Protein AF-A0A928GWK6-F1 (afdb_monomer)

Structure (mmCIF, N/CA/C/O backbone):
data_AF-A0A928GWK6-F1
#
_entry.id   AF-A0A928GWK6-F1
#
loop_
_atom_site.group_PDB
_atom_site.id
_atom_site.type_symbol
_atom_site.label_atom_id
_atom_site.label_alt_id
_atom_site.label_comp_id
_atom_site.label_asym_id
_atom_site.label_entity_id
_atom_site.label_seq_id
_atom_site.pdbx_PDB_ins_code
_atom_site.Cartn_x
_atom_site.Cartn_y
_atom_site.Cartn_z
_atom_site.occupancy
_atom_site.B_iso_or_equiv
_atom_site.auth_seq_id
_atom_site.auth_comp_id
_atom_site.auth_asym_id
_atom_site.auth_atom_id
_atom_site.pdbx_PDB_model_num
ATOM 1 N N . MET A 1 1 ? 60.677 9.413 -22.839 1.00 41.19 1 MET A N 1
ATOM 2 C CA . MET A 1 1 ? 59.315 9.730 -22.364 1.00 41.19 1 MET A CA 1
ATOM 3 C C . MET A 1 1 ? 58.429 8.589 -22.831 1.00 41.19 1 MET A C 1
ATOM 5 O O . MET A 1 1 ? 58.266 8.444 -24.032 1.00 41.19 1 MET A O 1
ATOM 9 N N . ALA A 1 2 ? 58.015 7.698 -21.929 1.00 44.25 2 ALA A N 1
ATOM 10 C CA . ALA A 1 2 ? 57.152 6.568 -22.269 1.00 44.25 2 ALA A CA 1
ATOM 11 C C . ALA A 1 2 ? 55.707 6.969 -21.963 1.00 44.25 2 ALA A C 1
ATOM 13 O O . ALA A 1 2 ? 55.375 7.261 -20.815 1.00 44.25 2 ALA A O 1
ATOM 14 N N . GLU A 1 3 ? 54.877 7.041 -22.999 1.00 46.12 3 GLU A N 1
ATOM 15 C CA . GLU A 1 3 ? 53.439 7.235 -22.863 1.00 46.12 3 GLU A CA 1
ATOM 16 C C . GLU A 1 3 ? 52.842 5.985 -22.210 1.00 46.12 3 GLU A C 1
ATOM 18 O O . GLU A 1 3 ? 52.799 4.906 -22.803 1.00 46.12 3 GLU A O 1
ATOM 23 N N . ASN A 1 4 ? 52.397 6.130 -20.961 1.00 46.53 4 ASN A N 1
ATOM 24 C CA . ASN A 1 4 ? 51.590 5.134 -20.270 1.00 46.53 4 ASN A CA 1
ATOM 25 C C . ASN A 1 4 ? 50.227 5.048 -20.962 1.00 46.53 4 ASN A C 1
ATOM 27 O O . ASN A 1 4 ? 49.260 5.699 -20.569 1.00 46.53 4 ASN A O 1
ATOM 31 N N . ASN A 1 5 ? 50.159 4.235 -22.012 1.00 54.00 5 ASN A N 1
ATOM 32 C CA . ASN A 1 5 ? 48.918 3.842 -22.654 1.00 54.00 5 ASN A CA 1
ATOM 33 C C . ASN A 1 5 ? 48.211 2.839 -21.730 1.00 54.00 5 ASN A C 1
ATOM 35 O O . ASN A 1 5 ? 48.319 1.621 -21.897 1.00 54.00 5 ASN A O 1
ATOM 39 N N . VAL A 1 6 ? 47.542 3.364 -20.699 1.00 54.72 6 VAL A N 1
ATOM 40 C CA . VAL A 1 6 ? 46.614 2.610 -19.852 1.00 54.72 6 VAL A CA 1
ATOM 41 C C . VAL A 1 6 ? 45.428 2.233 -20.736 1.00 54.72 6 VAL A C 1
ATOM 43 O O . VAL A 1 6 ? 44.405 2.914 -20.779 1.00 54.72 6 VAL A O 1
ATOM 46 N N . LYS A 1 7 ? 45.579 1.153 -21.505 1.00 59.38 7 LYS A N 1
ATOM 47 C CA . LYS A 1 7 ? 44.447 0.493 -22.145 1.00 59.38 7 LYS A CA 1
ATOM 48 C C . LYS A 1 7 ? 43.590 -0.061 -21.015 1.00 59.38 7 LYS A C 1
ATOM 50 O O . LYS A 1 7 ? 43.926 -1.097 -20.444 1.00 59.38 7 LYS A O 1
ATOM 55 N N . ASN A 1 8 ? 42.520 0.656 -20.670 1.00 59.38 8 ASN A N 1
ATOM 56 C CA . ASN A 1 8 ? 41.477 0.118 -19.807 1.00 59.38 8 ASN A CA 1
ATOM 57 C C . ASN A 1 8 ? 41.103 -1.275 -20.338 1.00 59.38 8 ASN A C 1
ATOM 59 O O . ASN A 1 8 ? 40.882 -1.411 -21.549 1.00 59.38 8 ASN A O 1
ATOM 63 N N . PRO A 1 9 ? 41.092 -2.313 -19.485 1.00 61.44 9 PRO A N 1
ATOM 64 C CA . PRO A 1 9 ? 40.769 -3.655 -19.935 1.00 61.44 9 PRO A CA 1
ATOM 65 C C . PRO A 1 9 ? 39.382 -3.644 -20.596 1.00 61.44 9 PRO A C 1
ATOM 67 O O . PRO A 1 9 ? 38.493 -2.923 -20.131 1.00 61.44 9 PRO A O 1
ATOM 70 N N . PRO A 1 10 ? 39.182 -4.397 -21.692 1.00 74.06 10 PRO A N 1
ATOM 71 C CA . PRO A 1 10 ? 37.894 -4.446 -22.363 1.00 74.06 10 PRO A CA 1
ATOM 72 C C . PRO A 1 10 ? 36.831 -4.903 -21.363 1.00 74.06 10 PRO A C 1
ATOM 74 O O . PRO A 1 10 ? 36.958 -5.966 -20.752 1.00 74.06 10 PRO A O 1
ATOM 77 N N . VAL A 1 11 ? 35.806 -4.067 -21.179 1.00 80.19 11 VAL A N 1
ATOM 78 C CA . VAL A 1 11 ? 34.676 -4.337 -20.285 1.00 80.19 11 VAL A CA 1
ATOM 79 C C . VAL A 1 11 ? 34.114 -5.715 -20.624 1.00 80.19 11 VAL A C 1
ATOM 81 O O . VAL A 1 11 ? 33.780 -5.996 -21.777 1.00 80.19 11 VAL A O 1
ATOM 84 N N . SER A 1 12 ? 34.034 -6.596 -19.627 1.00 91.00 12 SER A N 1
ATOM 85 C CA . SER A 1 12 ? 33.563 -7.960 -19.862 1.00 91.00 12 SER A CA 1
ATOM 86 C C . SER A 1 12 ? 32.097 -7.960 -20.313 1.00 91.00 12 SER A C 1
ATOM 88 O O . SER A 1 12 ? 31.299 -7.130 -19.872 1.00 91.00 12 SER A O 1
ATOM 90 N N . LYS A 1 13 ? 31.696 -8.945 -21.132 1.00 92.94 13 LYS A N 1
ATOM 91 C CA . LYS A 1 13 ? 30.282 -9.154 -21.508 1.00 92.94 13 LYS A CA 1
ATOM 92 C C . LYS A 1 13 ? 29.358 -9.174 -20.279 1.00 92.94 13 LYS A C 1
ATOM 94 O O . LYS A 1 13 ? 28.269 -8.620 -20.326 1.00 92.94 13 LYS A O 1
ATOM 99 N N . SER A 1 14 ? 29.808 -9.782 -19.179 1.00 93.00 14 SER A N 1
ATOM 100 C CA . SER A 1 14 ? 29.067 -9.846 -17.910 1.00 93.00 14 SER A CA 1
ATOM 101 C C . SER A 1 14 ? 28.814 -8.459 -17.314 1.00 93.00 14 SER A C 1
ATOM 103 O O . SER A 1 14 ? 27.709 -8.158 -16.869 1.00 93.00 14 SER A O 1
ATOM 105 N N . GLU A 1 15 ? 29.812 -7.582 -17.348 1.00 94.62 15 GLU A N 1
ATOM 106 C CA . GLU A 1 15 ? 29.676 -6.222 -16.836 1.00 94.62 15 GLU A CA 1
ATOM 107 C C . GLU A 1 15 ? 28.770 -5.357 -17.724 1.00 94.62 15 GLU A C 1
ATOM 109 O O . GLU A 1 15 ? 27.959 -4.593 -17.201 1.00 94.62 15 GLU A O 1
ATOM 114 N N . LEU A 1 16 ? 28.838 -5.521 -19.051 1.00 94.06 16 LEU A N 1
ATOM 115 C CA . LEU A 1 16 ? 27.904 -4.863 -19.974 1.00 94.06 16 LEU A CA 1
ATOM 116 C C . LEU A 1 16 ? 26.456 -5.297 -19.724 1.00 94.06 16 LEU A C 1
ATOM 118 O O . LEU A 1 16 ? 25.570 -4.448 -19.684 1.00 94.06 16 LEU A O 1
ATOM 122 N N . LEU A 1 17 ? 26.218 -6.592 -19.498 1.00 94.88 17 LEU A N 1
ATOM 123 C CA . LEU A 1 17 ? 24.882 -7.102 -19.177 1.00 94.88 17 LEU A CA 1
ATOM 124 C C . LEU A 1 17 ? 24.349 -6.520 -17.864 1.00 94.88 17 LEU A C 1
ATOM 126 O O . LEU A 1 17 ? 23.201 -6.098 -17.818 1.00 94.88 17 LEU A O 1
ATOM 130 N N . LYS A 1 18 ? 25.186 -6.412 -16.825 1.00 95.19 18 LYS A N 1
ATOM 131 C CA . LYS A 1 18 ? 24.786 -5.761 -15.565 1.00 95.19 18 LYS A CA 1
ATOM 132 C C . LYS A 1 18 ? 24.394 -4.297 -15.771 1.00 95.19 18 LYS A C 1
ATOM 134 O O . LYS A 1 18 ? 23.383 -3.864 -15.227 1.00 95.19 18 LYS A O 1
ATOM 139 N N . LYS A 1 19 ? 25.172 -3.547 -16.562 1.00 95.69 19 LYS A N 1
ATOM 140 C CA . LYS A 1 19 ? 24.869 -2.140 -16.885 1.00 95.69 19 LYS A CA 1
ATOM 141 C C . LYS A 1 19 ? 23.560 -2.012 -17.664 1.00 95.69 19 LYS A C 1
ATOM 143 O O . LYS A 1 19 ? 22.766 -1.134 -17.352 1.00 95.69 19 LYS A O 1
ATOM 148 N N . LEU A 1 20 ? 23.317 -2.908 -18.621 1.00 92.94 20 LEU A N 1
ATOM 149 C CA . LEU A 1 20 ? 22.063 -2.946 -19.371 1.00 92.94 20 LEU A CA 1
ATOM 150 C C . LEU A 1 20 ? 20.865 -3.216 -18.449 1.00 92.94 20 LEU A C 1
ATOM 152 O O . LEU A 1 20 ? 19.908 -2.453 -18.476 1.00 92.94 20 LEU A O 1
ATOM 156 N N . THR A 1 21 ? 20.939 -4.229 -17.580 1.00 92.31 21 THR A N 1
ATOM 157 C CA . THR A 1 21 ? 19.857 -4.530 -16.626 1.00 92.31 21 THR A CA 1
ATOM 158 C C . THR A 1 21 ? 19.589 -3.367 -15.669 1.00 92.31 21 THR A C 1
ATOM 160 O O . THR A 1 21 ? 18.434 -3.073 -15.369 1.00 92.31 21 THR A O 1
ATOM 163 N N . GLN A 1 22 ? 20.636 -2.681 -15.204 1.00 92.75 22 GLN A N 1
ATOM 164 C CA . GLN A 1 22 ? 20.481 -1.497 -14.359 1.00 92.75 22 GLN A CA 1
ATOM 165 C C . GLN A 1 22 ? 19.740 -0.373 -15.097 1.00 92.75 22 GLN A C 1
ATOM 167 O O . GLN A 1 22 ? 18.774 0.169 -14.565 1.00 92.75 22 GLN A O 1
ATOM 172 N N . LEU A 1 23 ? 20.144 -0.076 -16.335 1.00 92.88 23 LEU A N 1
ATOM 173 C CA . LEU A 1 23 ? 19.496 0.947 -17.156 1.00 92.88 23 LEU A CA 1
ATOM 174 C C . LEU A 1 23 ? 18.027 0.603 -17.434 1.00 92.88 23 LEU A C 1
ATOM 176 O O . LEU A 1 23 ? 17.162 1.470 -17.353 1.00 92.88 23 LEU A O 1
ATOM 180 N N . GLU A 1 24 ? 17.723 -0.665 -17.717 1.00 90.75 24 GLU A N 1
ATOM 181 C CA . GLU A 1 24 ? 16.339 -1.114 -17.882 1.00 90.75 24 GLU A CA 1
ATOM 182 C C . GLU A 1 24 ? 15.500 -0.859 -16.623 1.00 90.75 24 GLU A C 1
ATOM 184 O O . GLU A 1 24 ? 14.358 -0.421 -16.732 1.00 90.75 24 GLU A O 1
ATOM 189 N N . ASN A 1 25 ? 16.048 -1.111 -15.431 1.00 88.75 25 ASN A N 1
ATOM 190 C CA . ASN A 1 25 ? 15.338 -0.862 -14.175 1.00 88.75 25 ASN A CA 1
ATOM 191 C C . ASN A 1 25 ? 15.083 0.636 -13.950 1.00 88.75 25 ASN A C 1
ATOM 193 O O . ASN A 1 25 ? 13.997 1.008 -13.509 1.00 88.75 25 ASN A O 1
ATOM 197 N N . GLU A 1 26 ? 16.050 1.493 -14.279 1.00 90.81 26 GLU A N 1
ATOM 198 C CA . GLU A 1 26 ? 15.907 2.953 -14.192 1.00 90.81 26 GLU A CA 1
ATOM 199 C C . GLU A 1 26 ? 14.844 3.476 -15.166 1.00 90.81 26 GLU A C 1
ATOM 201 O O . GLU A 1 26 ? 13.972 4.251 -14.774 1.00 90.81 26 GLU A O 1
ATOM 206 N N . ILE A 1 27 ? 14.837 2.983 -16.408 1.00 91.75 27 ILE A N 1
ATOM 207 C CA . ILE A 1 27 ? 13.792 3.307 -17.390 1.00 91.75 27 ILE A CA 1
ATOM 208 C C . ILE A 1 27 ? 12.409 2.906 -16.858 1.00 91.75 27 ILE A C 1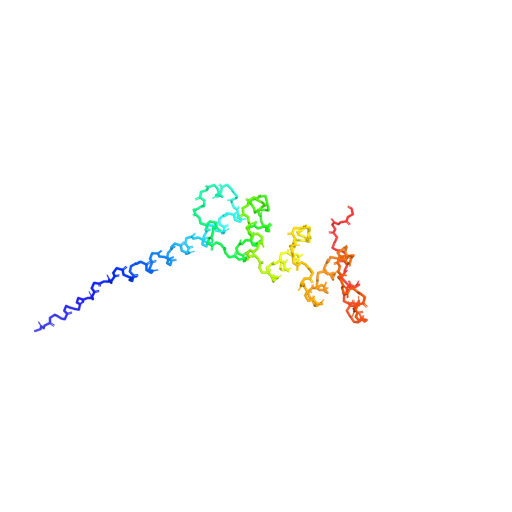
ATOM 210 O O . ILE A 1 27 ? 11.447 3.661 -16.996 1.00 91.75 27 ILE A O 1
ATOM 214 N N . CYS A 1 28 ? 12.294 1.758 -16.189 1.00 92.06 28 CYS A N 1
ATOM 215 C CA . CYS A 1 28 ? 11.029 1.323 -15.597 1.00 92.06 28 CYS A CA 1
ATOM 216 C C . CYS A 1 28 ? 10.556 2.203 -14.435 1.00 92.06 28 CYS A C 1
ATOM 218 O O . CYS A 1 28 ? 9.353 2.385 -14.262 1.00 92.06 28 CYS A O 1
ATOM 220 N N . GLN A 1 29 ? 11.466 2.814 -13.675 1.00 89.75 29 GLN A N 1
ATOM 221 C CA . GLN A 1 29 ? 11.088 3.806 -12.661 1.00 89.75 29 GLN A CA 1
ATOM 222 C C . GLN A 1 29 ? 10.506 5.083 -13.271 1.00 89.75 29 GLN A C 1
ATOM 224 O O . GLN A 1 29 ? 9.609 5.697 -12.689 1.00 89.75 29 GLN A O 1
ATOM 229 N N . ILE A 1 30 ? 10.977 5.470 -14.455 1.00 94.19 30 ILE A N 1
ATOM 230 C CA . ILE A 1 30 ? 10.410 6.600 -15.196 1.00 94.19 30 ILE A CA 1
ATOM 231 C C . ILE A 1 30 ? 9.010 6.238 -15.698 1.00 94.19 30 ILE A C 1
ATOM 233 O O . ILE A 1 30 ? 8.084 7.032 -15.541 1.00 94.19 30 ILE A O 1
ATOM 237 N N . TRP A 1 31 ? 8.823 5.025 -16.227 1.00 96.69 31 TRP A N 1
ATOM 238 C CA . TRP A 1 31 ? 7.510 4.564 -16.684 1.00 96.69 31 TRP A CA 1
ATOM 239 C C . TRP A 1 31 ? 6.449 4.568 -15.586 1.00 96.69 31 TRP A C 1
ATOM 241 O O . TRP A 1 31 ? 5.332 5.004 -15.853 1.00 96.69 31 TRP A O 1
ATOM 251 N N . SER A 1 32 ? 6.769 4.143 -14.358 1.00 94.81 32 SER A N 1
ATOM 252 C CA . SER A 1 32 ? 5.779 4.179 -13.272 1.00 94.81 32 SER A CA 1
ATOM 253 C C . SER A 1 32 ? 5.312 5.603 -12.964 1.00 94.81 32 SER A C 1
ATOM 255 O O . SER A 1 32 ? 4.119 5.825 -12.782 1.00 94.81 32 SER A O 1
ATOM 257 N N . HIS A 1 33 ? 6.229 6.578 -12.969 1.00 94.50 33 HIS A N 1
ATOM 258 C CA . HIS A 1 33 ? 5.881 7.990 -12.793 1.00 94.50 33 HIS A CA 1
ATOM 259 C C . HIS A 1 33 ? 5.075 8.534 -13.974 1.00 94.50 33 HIS A C 1
ATOM 261 O O . HIS A 1 33 ? 4.064 9.196 -13.759 1.00 94.50 33 HIS A O 1
ATOM 267 N N . LEU A 1 34 ? 5.489 8.244 -15.213 1.00 96.56 34 LEU A N 1
ATOM 268 C CA . LEU A 1 34 ? 4.745 8.661 -16.402 1.00 96.56 34 LEU A CA 1
ATOM 269 C C . LEU A 1 34 ? 3.313 8.139 -16.348 1.00 96.56 34 LEU A C 1
ATOM 271 O O . LEU A 1 34 ? 2.388 8.922 -16.483 1.00 96.56 34 LEU A O 1
ATOM 275 N N . ILE A 1 35 ? 3.118 6.856 -16.050 1.00 96.56 35 ILE A N 1
ATOM 276 C CA . ILE A 1 35 ? 1.785 6.258 -15.930 1.00 96.56 35 ILE A CA 1
ATOM 277 C C . ILE A 1 35 ? 0.985 6.878 -14.782 1.00 96.56 35 ILE A C 1
ATOM 279 O O . ILE A 1 35 ? -0.224 7.041 -14.913 1.00 96.56 35 ILE A O 1
ATOM 283 N N . ALA A 1 36 ? 1.621 7.223 -13.660 1.00 94.88 36 ALA A N 1
ATOM 284 C CA . ALA A 1 36 ? 0.941 7.856 -12.534 1.00 94.88 36 ALA A CA 1
ATOM 285 C C . ALA A 1 36 ? 0.431 9.272 -12.858 1.00 94.88 36 ALA A C 1
ATOM 287 O O . ALA A 1 36 ? -0.525 9.704 -12.234 1.00 94.88 36 ALA A O 1
ATOM 288 N N . PHE A 1 37 ? 0.984 9.983 -13.844 1.00 93.94 37 PHE A N 1
ATOM 289 C CA . PHE A 1 37 ? 0.536 11.347 -14.181 1.00 93.94 37 PHE A CA 1
ATOM 290 C C . PHE A 1 37 ? -0.041 11.502 -15.598 1.00 93.94 37 PHE A C 1
ATOM 292 O O . PHE A 1 37 ? -0.734 12.479 -15.864 1.00 93.94 37 PHE A O 1
ATOM 299 N N . TYR A 1 38 ? 0.198 10.528 -16.476 1.00 95.56 38 TYR A N 1
ATOM 300 C CA . TYR A 1 38 ? -0.184 10.498 -17.890 1.00 95.56 38 TYR A CA 1
ATOM 301 C C . TYR A 1 38 ? -0.674 9.079 -18.247 1.00 95.56 38 TYR A C 1
ATOM 303 O O . TYR A 1 38 ? 0.096 8.269 -18.782 1.00 95.56 38 TYR A O 1
ATOM 311 N N . PRO A 1 39 ? -1.926 8.717 -17.904 1.00 93.75 39 PRO A N 1
ATOM 312 C CA . PRO A 1 39 ? -2.447 7.353 -18.043 1.00 93.75 39 PRO A CA 1
ATOM 313 C C . PRO A 1 39 ? -2.420 6.815 -19.482 1.00 93.75 39 PRO A C 1
ATOM 315 O O . PRO A 1 39 ? -2.327 5.604 -19.677 1.00 93.75 39 PRO A O 1
ATOM 318 N N . GLU A 1 40 ? -2.435 7.682 -20.493 1.00 95.31 40 GLU A N 1
ATOM 319 C CA . GLU A 1 40 ? -2.265 7.327 -21.905 1.00 95.31 40 GLU A CA 1
ATOM 320 C C . GLU A 1 40 ? -0.927 6.629 -22.192 1.00 95.31 40 GLU A C 1
ATOM 322 O O . GLU A 1 40 ? -0.851 5.792 -23.085 1.00 95.31 40 GLU A O 1
ATOM 327 N N . SER A 1 41 ? 0.101 6.886 -21.377 1.00 94.81 41 SER A N 1
ATOM 328 C CA . SER A 1 41 ? 1.418 6.247 -21.496 1.00 94.81 41 SER A CA 1
ATOM 329 C C . SER A 1 41 ? 1.396 4.767 -21.079 1.00 94.81 41 SER A C 1
ATOM 331 O O . SER A 1 41 ? 2.357 4.031 -21.305 1.00 94.81 41 SER A O 1
ATOM 333 N N . ALA A 1 42 ? 0.309 4.290 -20.462 1.00 94.88 42 ALA A N 1
ATOM 334 C CA . ALA A 1 42 ? 0.185 2.911 -19.998 1.00 94.88 42 ALA A CA 1
ATOM 335 C C . ALA A 1 42 ? 0.234 1.877 -21.137 1.00 94.88 42 ALA A C 1
ATOM 337 O O . ALA A 1 42 ? 0.712 0.761 -20.915 1.00 94.88 42 ALA A O 1
ATOM 338 N N . SER A 1 43 ? -0.234 2.217 -22.345 1.00 94.19 43 SER A N 1
ATOM 339 C CA . SER A 1 43 ? -0.178 1.302 -23.498 1.00 94.19 43 SER A CA 1
ATOM 340 C C . SER A 1 43 ? 1.247 0.984 -23.937 1.00 94.19 43 SER A C 1
ATOM 342 O O . SER A 1 43 ? 1.487 -0.094 -24.479 1.00 94.19 43 SER A O 1
ATOM 344 N N . ASP A 1 44 ? 2.177 1.896 -23.664 1.00 95.12 44 ASP A N 1
ATOM 345 C CA . ASP A 1 44 ? 3.532 1.866 -24.210 1.00 95.12 44 ASP A CA 1
ATOM 346 C C . ASP A 1 44 ? 4.552 1.311 -23.206 1.00 95.12 44 ASP A C 1
ATOM 348 O O . ASP A 1 44 ? 5.703 1.050 -23.556 1.00 95.12 44 ASP A O 1
ATOM 352 N N . CYS A 1 45 ? 4.134 1.100 -21.954 1.00 94.50 45 CYS A N 1
ATOM 353 C CA . CYS A 1 45 ? 5.006 0.626 -20.889 1.00 94.50 45 CYS A CA 1
ATOM 354 C C . CYS A 1 45 ? 5.440 -0.836 -21.118 1.00 94.50 45 CYS A C 1
ATOM 356 O O . CYS A 1 45 ? 4.598 -1.743 -21.100 1.00 94.50 45 CYS A O 1
ATOM 358 N N . PRO A 1 46 ? 6.755 -1.106 -21.245 1.00 92.44 46 PRO A N 1
ATOM 359 C CA . PRO A 1 46 ? 7.257 -2.445 -21.533 1.00 92.44 46 PRO A CA 1
ATOM 360 C C . PRO A 1 46 ? 7.519 -3.294 -20.279 1.00 92.44 46 PRO A C 1
ATOM 362 O O . PRO A 1 46 ? 7.976 -4.425 -20.418 1.00 92.44 46 PRO A O 1
ATOM 365 N N . CYS A 1 47 ? 7.315 -2.767 -19.064 1.00 92.81 47 CYS A N 1
ATOM 366 C CA . CYS A 1 47 ? 7.869 -3.385 -17.851 1.00 92.81 47 CYS A CA 1
ATOM 367 C C . CYS A 1 47 ? 7.007 -3.290 -16.585 1.00 92.81 47 CYS A C 1
ATOM 369 O O . CYS A 1 47 ? 7.507 -3.079 -15.477 1.00 92.81 47 CYS A O 1
ATOM 371 N N . TRP A 1 48 ? 5.703 -3.513 -16.732 1.00 94.06 48 TRP A N 1
ATOM 372 C CA . TRP A 1 48 ? 4.752 -3.653 -15.621 1.00 94.06 48 TRP A CA 1
ATOM 373 C C . TRP A 1 48 ? 5.185 -4.662 -14.546 1.00 94.06 48 TRP A C 1
ATOM 375 O O . TRP A 1 48 ? 4.955 -4.485 -13.348 1.00 94.06 48 TRP A O 1
ATOM 385 N N . ASP A 1 49 ? 5.832 -5.740 -14.971 1.00 91.81 49 ASP A N 1
ATOM 386 C CA . ASP A 1 49 ? 6.348 -6.812 -14.129 1.00 91.81 49 ASP A CA 1
ATOM 387 C C . ASP A 1 49 ? 7.541 -6.383 -13.260 1.00 91.81 49 ASP A C 1
ATOM 389 O O . ASP A 1 49 ? 7.813 -7.042 -12.252 1.00 91.81 49 ASP A O 1
ATOM 393 N N . LYS A 1 50 ? 8.195 -5.259 -13.573 1.00 92.19 50 LYS A N 1
ATOM 394 C CA . LYS A 1 50 ? 9.323 -4.716 -12.802 1.00 92.19 50 LYS A CA 1
ATOM 395 C C . LYS A 1 50 ? 8.911 -3.710 -11.723 1.00 92.19 50 LYS A C 1
ATOM 397 O O . LYS A 1 50 ? 9.743 -3.354 -10.893 1.00 92.19 50 LYS A O 1
ATOM 402 N N . PHE A 1 51 ? 7.653 -3.266 -11.701 1.00 94.44 51 PHE A N 1
ATOM 403 C CA . PHE A 1 51 ? 7.184 -2.312 -10.694 1.00 94.44 51 PHE A CA 1
ATOM 404 C C . PHE A 1 51 ? 7.113 -2.944 -9.299 1.00 94.44 51 PHE A C 1
ATOM 406 O O . PHE A 1 51 ? 6.618 -4.069 -9.133 1.00 94.44 51 PHE A O 1
ATOM 413 N N . ASN A 1 52 ? 7.605 -2.200 -8.307 1.00 93.12 52 ASN A N 1
ATOM 414 C CA . ASN A 1 52 ? 7.516 -2.525 -6.886 1.00 93.12 52 ASN A CA 1
ATOM 415 C C . ASN A 1 52 ? 6.204 -2.002 -6.261 1.00 93.12 52 ASN A C 1
ATOM 417 O O . ASN A 1 52 ? 5.416 -1.326 -6.923 1.00 93.12 52 ASN A O 1
ATOM 421 N N . GLY A 1 53 ? 5.964 -2.333 -4.987 1.00 95.25 53 GLY A N 1
ATOM 422 C CA . GLY A 1 53 ? 4.750 -1.941 -4.259 1.00 95.25 53 GLY A CA 1
ATOM 423 C C . GLY A 1 53 ? 4.512 -0.430 -4.241 1.00 95.25 53 GLY A C 1
ATOM 424 O O . GLY A 1 53 ? 3.438 0.012 -4.636 1.00 95.25 53 GLY A O 1
ATOM 425 N N . ALA A 1 54 ? 5.531 0.365 -3.902 1.00 94.25 54 ALA A N 1
ATOM 426 C CA . ALA A 1 54 ? 5.428 1.825 -3.853 1.00 94.25 54 ALA A CA 1
ATOM 427 C C . ALA A 1 54 ? 5.032 2.437 -5.209 1.00 94.25 54 ALA A C 1
ATOM 429 O O . ALA A 1 54 ? 4.126 3.263 -5.278 1.00 94.25 54 ALA A O 1
ATOM 430 N N . GLN A 1 55 ? 5.640 1.971 -6.304 1.00 95.69 55 GLN A N 1
ATOM 431 C CA . GLN A 1 55 ? 5.287 2.412 -7.659 1.00 95.69 55 GLN A CA 1
ATOM 432 C C . GLN A 1 55 ? 3.838 2.073 -8.015 1.00 95.69 55 GLN A C 1
ATOM 434 O O . GLN A 1 55 ? 3.148 2.870 -8.650 1.00 95.69 55 GLN A O 1
ATOM 439 N N . TRP A 1 56 ? 3.359 0.898 -7.606 1.00 96.75 56 TRP A N 1
ATOM 440 C CA . TRP A 1 56 ? 1.955 0.547 -7.786 1.00 96.75 56 TRP A CA 1
ATOM 441 C C . TRP A 1 56 ? 1.028 1.413 -6.947 1.00 96.75 56 TRP A C 1
ATOM 443 O O . TRP A 1 56 ? -0.018 1.807 -7.453 1.00 96.75 56 TRP A O 1
ATOM 453 N N . VAL A 1 57 ? 1.403 1.740 -5.710 1.00 96.75 57 VAL A N 1
ATOM 454 C CA . VAL A 1 57 ? 0.624 2.649 -4.863 1.00 96.75 57 VAL A CA 1
ATOM 455 C C . VAL A 1 57 ? 0.512 4.031 -5.506 1.00 96.75 57 VAL A C 1
ATOM 457 O O . VAL A 1 57 ? -0.598 4.553 -5.595 1.00 96.75 57 VAL A O 1
ATOM 460 N N . ASP A 1 58 ? 1.601 4.580 -6.047 1.00 95.81 58 ASP A N 1
ATOM 461 C CA . ASP A 1 58 ? 1.566 5.863 -6.762 1.00 95.81 58 ASP A CA 1
ATOM 462 C C . ASP A 1 58 ? 0.616 5.824 -7.967 1.00 95.81 58 ASP A C 1
ATOM 464 O O . ASP A 1 58 ? -0.213 6.723 -8.139 1.00 95.81 58 ASP A O 1
ATOM 468 N N . ILE A 1 59 ? 0.678 4.761 -8.778 1.00 96.75 59 ILE A N 1
ATOM 469 C CA . ILE A 1 59 ? -0.235 4.587 -9.917 1.00 96.75 59 ILE A CA 1
ATOM 470 C C . ILE A 1 59 ? -1.678 4.431 -9.428 1.00 96.75 59 ILE A C 1
ATOM 472 O O . ILE A 1 59 ? -2.579 5.022 -10.010 1.00 96.75 59 ILE A O 1
ATOM 476 N N . MET A 1 60 ? -1.926 3.674 -8.359 1.00 96.56 60 MET A N 1
ATOM 477 C CA . MET A 1 60 ? -3.270 3.481 -7.806 1.00 96.56 60 MET A CA 1
ATOM 478 C C . MET A 1 60 ? -3.882 4.780 -7.285 1.00 96.56 60 MET A C 1
ATOM 480 O O . MET A 1 60 ? -5.073 5.010 -7.479 1.00 96.56 60 MET A O 1
ATOM 484 N N . LEU A 1 61 ? -3.082 5.627 -6.638 1.00 95.88 61 LEU A N 1
ATOM 485 C CA . LEU A 1 61 ? -3.542 6.899 -6.086 1.00 95.88 61 LEU A CA 1
ATOM 486 C C . LEU A 1 61 ? -3.904 7.912 -7.171 1.00 95.88 61 LEU A C 1
ATOM 488 O O . LEU A 1 61 ? -4.877 8.646 -7.006 1.00 95.88 61 LEU A O 1
ATOM 492 N N . ASN A 1 62 ? -3.132 7.952 -8.258 1.00 96.19 62 ASN A N 1
ATOM 493 C CA . ASN A 1 62 ? -3.285 8.979 -9.285 1.00 96.19 62 ASN A CA 1
ATOM 494 C C . ASN A 1 62 ? -4.077 8.499 -10.514 1.00 96.19 62 ASN A C 1
ATOM 496 O O . ASN A 1 62 ? -4.781 9.293 -11.127 1.00 96.19 62 ASN A O 1
ATOM 500 N N . ASN A 1 63 ? -4.016 7.206 -10.845 1.00 94.94 63 ASN A N 1
ATOM 501 C CA . ASN A 1 63 ? -4.701 6.575 -11.980 1.00 94.94 63 ASN A CA 1
ATOM 502 C C . ASN A 1 63 ? -5.287 5.197 -11.597 1.00 94.94 63 ASN A C 1
ATOM 504 O O . ASN A 1 63 ? -4.856 4.154 -12.110 1.00 94.94 63 ASN A O 1
ATOM 508 N N . PRO A 1 64 ? -6.306 5.164 -10.716 1.00 93.81 64 PRO A N 1
ATOM 509 C CA . PRO A 1 64 ? -6.903 3.926 -10.212 1.00 93.81 64 PRO A CA 1
ATOM 510 C C . PRO A 1 64 ? -7.466 3.018 -11.313 1.00 93.81 64 PRO A C 1
ATOM 512 O O . PRO A 1 64 ? -7.394 1.798 -11.180 1.00 93.81 64 PRO A O 1
ATOM 515 N N . GLU A 1 65 ? -7.984 3.579 -12.411 1.00 93.12 65 GLU A N 1
ATOM 516 C CA . GLU A 1 65 ? -8.506 2.805 -13.547 1.00 93.12 65 GLU A CA 1
ATOM 517 C C . GLU A 1 65 ? -7.409 1.993 -14.247 1.00 93.12 65 GLU A C 1
ATOM 519 O O . GLU A 1 65 ? -7.596 0.814 -14.552 1.00 93.12 65 GLU A O 1
ATOM 524 N N . VAL A 1 66 ? -6.223 2.584 -14.432 1.00 94.69 66 VAL A N 1
ATOM 525 C CA . VAL A 1 66 ? -5.068 1.880 -15.006 1.00 94.69 66 VAL A CA 1
ATOM 526 C C . VAL A 1 66 ? -4.628 0.752 -14.075 1.00 94.69 66 VAL A C 1
ATOM 528 O O . VAL A 1 66 ? -4.424 -0.385 -14.513 1.00 94.69 66 VAL A O 1
ATOM 531 N N . ALA A 1 67 ? -4.517 1.042 -12.777 1.00 94.31 67 ALA A N 1
ATOM 532 C CA . ALA A 1 67 ? -4.112 0.046 -11.795 1.00 94.31 67 ALA A CA 1
ATOM 533 C C . ALA A 1 67 ? -5.129 -1.096 -11.646 1.00 94.31 67 ALA A C 1
ATOM 535 O O . ALA A 1 67 ? -4.717 -2.241 -11.457 1.00 94.31 67 ALA A O 1
ATOM 536 N N . ALA A 1 68 ? -6.432 -0.826 -11.770 1.00 91.88 68 ALA A N 1
ATOM 537 C CA . ALA A 1 68 ? -7.487 -1.829 -11.616 1.00 91.88 68 ALA A CA 1
ATOM 538 C C . ALA A 1 68 ? -7.316 -3.036 -12.555 1.00 91.88 68 ALA A C 1
ATOM 540 O O . ALA A 1 68 ? -7.661 -4.154 -12.178 1.00 91.88 68 ALA A O 1
ATOM 541 N N . HIS A 1 69 ? -6.739 -2.824 -13.742 1.00 89.25 69 HIS A N 1
ATOM 542 C CA . HIS A 1 69 ? -6.544 -3.866 -14.756 1.00 89.25 69 HIS A CA 1
ATOM 543 C C . HIS A 1 69 ? -5.121 -4.431 -1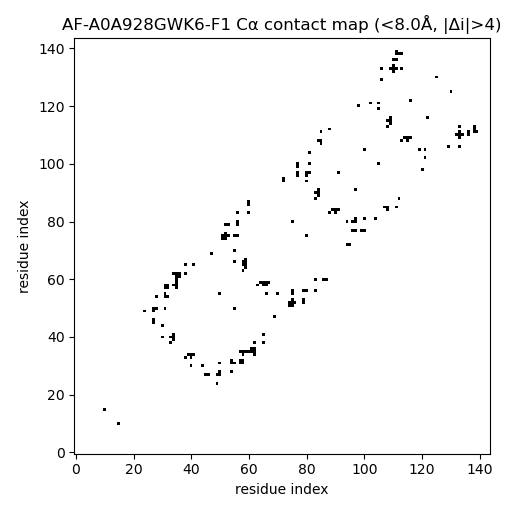4.826 1.00 89.25 69 HIS A C 1
ATOM 545 O O . HIS A 1 69 ? -4.890 -5.412 -15.536 1.00 89.25 69 HIS A O 1
ATOM 551 N N . ARG A 1 70 ? -4.153 -3.804 -14.151 1.00 92.31 70 ARG A N 1
ATOM 552 C CA . ARG A 1 70 ? -2.723 -4.111 -14.326 1.00 92.31 70 ARG A CA 1
ATOM 553 C C . ARG A 1 70 ? -1.999 -4.463 -13.034 1.00 92.31 70 ARG A C 1
ATOM 555 O O . ARG A 1 70 ? -1.013 -5.187 -13.104 1.00 92.31 70 ARG A O 1
ATOM 562 N N . CYS A 1 71 ? -2.453 -3.953 -11.892 1.00 94.56 71 CYS A N 1
ATOM 563 C CA . CYS A 1 71 ? -1.757 -4.103 -10.621 1.00 94.56 71 CYS A CA 1
ATOM 564 C C . CYS A 1 71 ? -1.908 -5.534 -10.070 1.00 94.56 71 CYS A C 1
ATOM 566 O O . CYS A 1 71 ? -3.028 -5.931 -9.727 1.00 94.56 71 CYS A O 1
ATOM 568 N N . PRO A 1 72 ? -0.808 -6.298 -9.931 1.00 94.06 72 PRO A N 1
ATOM 569 C CA . PRO A 1 72 ? -0.807 -7.549 -9.183 1.00 94.06 72 PRO A CA 1
ATOM 570 C C . PRO A 1 72 ? -0.903 -7.235 -7.684 1.00 94.06 72 PRO A C 1
ATOM 572 O O . PRO A 1 72 ? 0.076 -6.838 -7.049 1.00 94.06 72 PRO A O 1
ATOM 575 N N . ARG A 1 73 ? -2.102 -7.379 -7.110 1.00 92.56 73 ARG A N 1
ATOM 576 C CA . ARG A 1 73 ? -2.414 -6.988 -5.720 1.00 92.56 73 ARG A CA 1
ATOM 577 C C . ARG A 1 73 ? -1.527 -7.686 -4.685 1.00 92.56 73 ARG A C 1
ATOM 579 O O . ARG A 1 73 ? -1.266 -7.125 -3.626 1.00 92.56 73 ARG A O 1
ATOM 586 N N . GLU A 1 74 ? -1.036 -8.875 -5.011 1.00 90.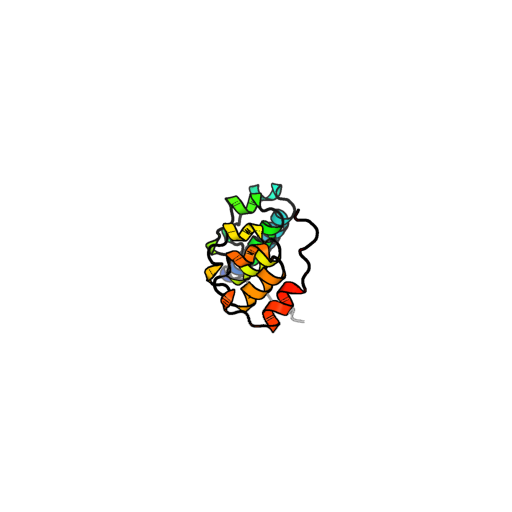31 74 GLU A N 1
ATOM 587 C CA . GLU A 1 74 ? -0.110 -9.685 -4.222 1.00 90.31 74 GLU A CA 1
ATOM 588 C C . GLU A 1 74 ? 1.316 -9.117 -4.136 1.00 90.31 74 GLU A C 1
ATOM 590 O O . GLU A 1 74 ? 2.075 -9.531 -3.261 1.00 90.31 74 GLU A O 1
ATOM 595 N N . LYS A 1 75 ? 1.696 -8.173 -5.012 1.00 90.88 75 LYS A N 1
ATOM 596 C CA . LYS A 1 75 ? 2.995 -7.483 -4.924 1.00 90.88 75 LYS A CA 1
ATOM 597 C C . LYS A 1 75 ? 3.024 -6.373 -3.878 1.00 90.88 75 LYS A C 1
ATOM 599 O O . LYS A 1 75 ? 4.112 -5.930 -3.516 1.00 90.88 75 LYS A O 1
ATOM 604 N N . LEU A 1 76 ? 1.861 -5.901 -3.436 1.00 96.88 76 LEU A N 1
ATOM 605 C CA . LEU A 1 76 ? 1.773 -4.871 -2.410 1.00 96.88 76 LEU A CA 1
ATOM 606 C C . LEU A 1 76 ? 1.920 -5.529 -1.041 1.00 96.88 76 LEU A C 1
ATOM 608 O O . LEU A 1 76 ? 1.202 -6.469 -0.693 1.00 96.88 76 LEU A O 1
ATOM 612 N N . SER A 1 77 ? 2.860 -5.013 -0.262 1.00 97.44 77 SER A N 1
ATOM 613 C CA . SER A 1 77 ? 3.025 -5.380 1.135 1.00 97.44 77 SER A CA 1
ATOM 614 C C . SER A 1 77 ? 1.869 -4.848 1.988 1.00 97.44 77 SER A C 1
ATOM 616 O O . SER A 1 77 ? 1.072 -4.009 1.566 1.00 97.44 77 SER A O 1
ATOM 618 N N . VAL A 1 78 ? 1.803 -5.315 3.234 1.00 97.62 78 VAL A N 1
ATOM 619 C CA . VAL A 1 78 ? 0.866 -4.783 4.231 1.00 97.62 78 VAL A CA 1
ATOM 620 C C . VAL A 1 78 ? 1.047 -3.270 4.408 1.00 97.62 78 VAL A C 1
ATOM 622 O O . VAL A 1 78 ? 0.057 -2.550 4.521 1.00 97.62 78 VAL A O 1
ATOM 625 N N . ASP A 1 79 ? 2.288 -2.782 4.371 1.00 97.50 79 ASP A N 1
ATOM 626 C CA . ASP A 1 79 ? 2.593 -1.359 4.533 1.00 97.50 79 ASP A CA 1
ATOM 627 C C . ASP A 1 79 ? 2.202 -0.532 3.302 1.00 97.50 79 ASP A C 1
ATOM 629 O O . ASP A 1 79 ? 1.695 0.578 3.462 1.00 97.50 79 ASP A O 1
ATOM 633 N N . ASP A 1 80 ? 2.344 -1.083 2.090 1.00 98.12 80 ASP A N 1
ATOM 634 C CA . ASP A 1 80 ? 1.865 -0.441 0.856 1.00 98.12 80 ASP A CA 1
ATOM 635 C C . ASP A 1 80 ? 0.344 -0.235 0.909 1.00 98.12 80 ASP A C 1
ATOM 637 O O . ASP A 1 80 ? -0.163 0.858 0.650 1.00 98.12 80 ASP A O 1
ATOM 641 N N . TRP A 1 81 ? -0.390 -1.277 1.312 1.00 97.94 81 TRP A N 1
ATOM 642 C CA . TRP A 1 81 ? -1.840 -1.210 1.489 1.00 97.94 81 TRP A CA 1
ATOM 643 C C . TRP A 1 81 ? -2.252 -0.261 2.610 1.00 97.94 81 TRP A C 1
ATOM 645 O O . TRP A 1 81 ? -3.197 0.511 2.442 1.00 97.94 81 TRP A O 1
ATOM 655 N N . PHE A 1 82 ? -1.552 -0.284 3.743 1.00 97.75 82 PHE A N 1
ATOM 656 C CA . PHE A 1 82 ? -1.800 0.647 4.838 1.00 97.75 82 PHE A CA 1
ATOM 657 C C . PHE A 1 82 ? -1.618 2.102 4.386 1.00 97.75 82 PHE A C 1
ATOM 659 O O . PHE A 1 82 ? -2.500 2.929 4.621 1.00 97.75 82 PHE A O 1
ATOM 666 N N . TYR A 1 83 ? -0.521 2.411 3.689 1.00 97.69 83 TYR A N 1
ATOM 667 C CA . TYR A 1 83 ? -0.266 3.750 3.157 1.00 97.69 83 TYR A CA 1
ATOM 668 C C . TYR A 1 83 ? -1.335 4.176 2.142 1.00 97.69 83 TYR A C 1
ATOM 670 O O . TYR A 1 83 ? -1.882 5.278 2.246 1.00 97.69 83 TYR A O 1
ATOM 678 N N . LEU A 1 84 ? -1.704 3.283 1.219 1.00 97.12 84 LEU A N 1
ATOM 679 C CA . LEU A 1 84 ? -2.778 3.516 0.256 1.00 97.12 84 LEU A CA 1
ATOM 680 C C . LEU A 1 84 ? -4.102 3.864 0.955 1.00 97.12 84 LEU A C 1
ATOM 682 O O . LEU A 1 84 ? -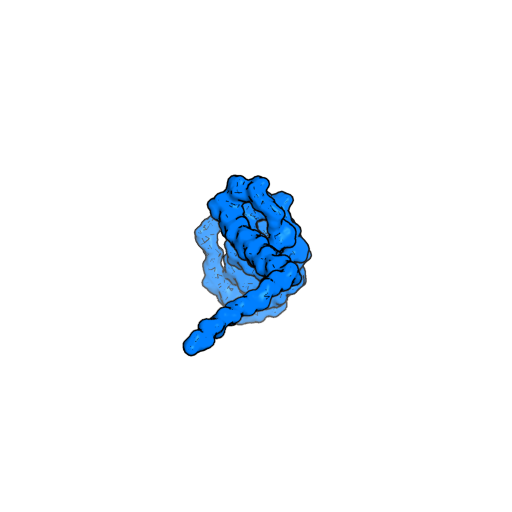4.748 4.845 0.589 1.00 97.12 84 LEU A O 1
ATOM 686 N N . LEU A 1 85 ? -4.489 3.113 1.989 1.00 96.50 85 LEU A N 1
ATOM 687 C CA . LEU A 1 85 ? -5.740 3.332 2.725 1.00 96.50 85 LEU A CA 1
ATOM 688 C C . LEU A 1 85 ? -5.720 4.576 3.604 1.00 96.50 85 LEU A C 1
ATOM 690 O O . LEU A 1 85 ? -6.759 5.212 3.777 1.00 96.50 85 LEU A O 1
ATOM 694 N N . LEU A 1 86 ? -4.551 4.953 4.126 1.00 95.31 86 LEU A N 1
ATOM 695 C CA . LEU A 1 86 ? -4.390 6.229 4.812 1.00 95.31 86 LEU A CA 1
ATOM 696 C C . LEU A 1 86 ? -4.635 7.412 3.883 1.00 95.31 86 LEU A C 1
ATOM 698 O O . LEU A 1 86 ? -5.014 8.472 4.370 1.00 95.31 86 LEU A O 1
ATOM 702 N N . LEU A 1 87 ? -4.398 7.283 2.582 1.00 95.50 87 LEU A N 1
ATOM 703 C CA . LEU A 1 87 ? -4.645 8.359 1.624 1.00 95.50 87 LEU A CA 1
ATOM 704 C C . LEU A 1 87 ? -6.032 8.263 0.986 1.00 95.50 87 LEU A C 1
ATOM 706 O O . LEU A 1 87 ? -6.678 9.293 0.792 1.00 95.50 87 LEU A O 1
ATOM 710 N N . GLN A 1 88 ? -6.489 7.049 0.683 1.00 95.12 88 GLN A N 1
ATOM 711 C CA . GLN A 1 88 ? -7.718 6.774 -0.053 1.00 95.12 88 GLN A CA 1
ATOM 712 C C . GLN A 1 88 ? -8.450 5.548 0.537 1.00 95.12 88 GLN A C 1
ATOM 714 O O . GLN A 1 88 ? -8.182 4.406 0.152 1.00 95.12 88 GLN A O 1
ATOM 719 N N . PRO A 1 89 ? -9.421 5.747 1.449 1.00 94.75 89 PRO A N 1
ATOM 720 C CA . PRO A 1 89 ? -10.045 4.663 2.217 1.00 94.75 89 PRO A CA 1
ATOM 721 C C . PRO A 1 89 ? -10.927 3.737 1.369 1.00 94.75 89 PRO A C 1
ATOM 723 O O . PRO A 1 89 ? -11.221 2.614 1.774 1.00 94.75 89 PRO A O 1
ATOM 726 N N . TYR A 1 90 ? -11.359 4.179 0.183 1.00 94.44 90 TYR A N 1
ATOM 727 C CA . TYR A 1 90 ? -12.229 3.388 -0.690 1.00 94.44 90 TYR A CA 1
ATOM 728 C C . TYR A 1 90 ? -11.552 2.119 -1.225 1.00 94.44 90 TYR A C 1
ATOM 730 O O . TYR A 1 90 ? -12.253 1.193 -1.634 1.00 94.44 90 TYR A O 1
ATOM 738 N N . PHE A 1 91 ? -10.216 2.048 -1.200 1.00 95.38 91 PHE A N 1
ATOM 739 C CA . PHE A 1 91 ? -9.466 0.848 -1.571 1.00 95.38 91 PHE A CA 1
ATOM 740 C C . PHE A 1 91 ? -9.598 -0.290 -0.555 1.00 95.38 91 PHE A C 1
ATOM 742 O O . PHE A 1 91 ? -9.128 -1.391 -0.835 1.00 95.38 91 PHE A O 1
ATOM 749 N N . LEU A 1 92 ? -10.248 -0.079 0.600 1.00 95.00 92 LEU A N 1
ATOM 750 C CA . LEU A 1 92 ? -10.377 -1.123 1.624 1.00 95.00 92 LEU A CA 1
ATOM 751 C C . LEU A 1 92 ? -11.079 -2.364 1.065 1.00 95.00 92 LEU A C 1
ATOM 753 O O . LEU A 1 92 ? -10.686 -3.483 1.376 1.00 95.00 92 LEU A O 1
ATOM 757 N N . LYS A 1 93 ? -12.061 -2.158 0.179 1.00 93.00 93 LYS A N 1
ATOM 758 C CA . LYS A 1 93 ? -12.791 -3.230 -0.513 1.00 93.00 93 LYS A CA 1
ATOM 759 C C . LYS A 1 93 ? -11.897 -4.107 -1.403 1.00 93.00 93 LYS A C 1
ATOM 761 O O . LYS A 1 93 ? -12.246 -5.252 -1.656 1.00 93.00 93 LYS A O 1
ATOM 766 N N . ASP A 1 94 ? -10.773 -3.562 -1.869 1.00 92.81 94 ASP A N 1
ATOM 767 C CA . ASP A 1 94 ? -9.822 -4.246 -2.748 1.00 92.81 94 ASP A CA 1
ATOM 768 C C . ASP A 1 94 ? -8.604 -4.783 -1.976 1.00 92.81 94 ASP A C 1
ATOM 770 O O . ASP A 1 94 ? -7.774 -5.480 -2.557 1.00 92.81 94 ASP A O 1
ATOM 774 N N . CYS A 1 95 ? -8.463 -4.435 -0.691 1.00 95.44 95 CYS A N 1
ATOM 775 C CA . CYS A 1 95 ? -7.323 -4.809 0.137 1.00 95.44 95 CYS A CA 1
ATOM 776 C C . CYS A 1 95 ? -7.443 -6.282 0.571 1.00 95.44 95 CYS A C 1
ATOM 778 O O . CYS A 1 95 ? -8.355 -6.619 1.322 1.00 95.44 95 CYS A O 1
ATOM 780 N N . PRO A 1 96 ? -6.529 -7.181 0.165 1.00 95.19 96 PRO A N 1
ATOM 781 C CA . PRO A 1 96 ? -6.612 -8.599 0.510 1.00 95.19 96 PRO A CA 1
ATOM 782 C C . PRO A 1 96 ? -6.048 -8.922 1.903 1.00 95.19 96 PRO A C 1
ATOM 784 O O . PRO A 1 96 ? -6.037 -10.086 2.293 1.00 95.19 96 PRO A O 1
ATOM 787 N N . CYS A 1 97 ? -5.503 -7.931 2.618 1.00 95.31 97 CYS A N 1
ATOM 788 C CA . CYS A 1 97 ? -4.738 -8.139 3.849 1.00 95.31 97 CYS A CA 1
ATOM 789 C C . CYS A 1 97 ? -5.064 -7.146 4.974 1.00 95.31 97 CYS A C 1
ATOM 791 O O . CYS A 1 97 ? -4.229 -6.932 5.854 1.00 95.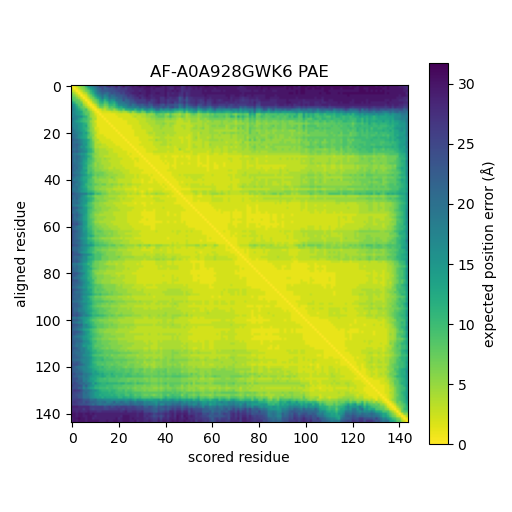31 97 CYS A O 1
ATOM 793 N N . TRP A 1 98 ? -6.235 -6.500 4.949 1.00 94.88 98 TRP A N 1
ATOM 794 C CA . TRP A 1 98 ? -6.636 -5.556 6.005 1.00 94.88 98 TRP A CA 1
ATOM 795 C C . TRP A 1 98 ? -6.717 -6.225 7.387 1.00 94.88 98 TRP A C 1
ATOM 797 O O . TRP A 1 98 ? -6.478 -5.589 8.411 1.00 94.88 98 TRP A O 1
ATOM 807 N N . ASP A 1 99 ? -6.990 -7.528 7.420 1.00 93.12 99 ASP A N 1
ATOM 808 C CA . ASP A 1 99 ? -7.013 -8.379 8.611 1.00 93.12 99 ASP A CA 1
ATOM 809 C C . ASP A 1 99 ? -5.624 -8.554 9.249 1.00 93.12 99 ASP A C 1
ATOM 811 O O . ASP A 1 99 ? -5.519 -8.891 10.426 1.00 93.12 99 ASP A O 1
ATOM 815 N N . LYS A 1 100 ? -4.553 -8.284 8.492 1.00 95.94 100 LYS A N 1
ATOM 816 C CA . LYS A 1 100 ? -3.158 -8.347 8.956 1.00 95.94 100 LYS A CA 1
ATOM 817 C C . LYS A 1 100 ? -2.632 -7.016 9.483 1.00 95.94 100 LYS A C 1
ATOM 819 O O . LYS A 1 100 ? -1.483 -6.959 9.923 1.00 95.94 100 LYS A O 1
ATOM 824 N N . PHE A 1 101 ? -3.421 -5.945 9.422 1.00 97.62 101 PHE A N 1
ATOM 825 C CA . PHE A 1 101 ? -3.010 -4.666 9.988 1.00 97.62 101 PHE A CA 1
ATOM 826 C C . PHE A 1 101 ? -2.865 -4.769 11.501 1.00 97.62 101 PHE A C 1
ATOM 828 O O . PHE A 1 101 ? -3.704 -5.330 12.204 1.00 97.62 101 PHE A O 1
ATOM 835 N N . SER A 1 102 ? -1.787 -4.182 12.007 1.00 96.75 102 SER A N 1
ATOM 836 C CA . SER A 1 102 ? -1.568 -4.042 13.441 1.00 96.75 102 SER A CA 1
ATOM 837 C C . SER A 1 102 ? -2.633 -3.149 14.083 1.00 96.75 102 SER A C 1
ATOM 839 O O . SER A 1 102 ? -3.208 -2.270 13.438 1.00 96.75 102 SER A O 1
ATOM 841 N N . HIS A 1 103 ? -2.809 -3.302 15.398 1.00 95.88 103 HIS A N 1
ATOM 842 C CA . HIS A 1 103 ? -3.641 -2.420 16.229 1.00 95.88 103 HIS A CA 1
ATOM 843 C C . HIS A 1 103 ? -3.373 -0.934 15.955 1.00 95.88 103 HIS A C 1
ATOM 845 O O . HIS A 1 103 ? -4.288 -0.146 15.737 1.00 95.88 103 HIS A O 1
ATOM 851 N N . ARG A 1 104 ? -2.089 -0.559 15.866 1.00 94.88 104 ARG A N 1
ATOM 852 C CA . ARG A 1 104 ? -1.668 0.817 15.581 1.00 94.88 104 ARG A CA 1
ATOM 853 C C . ARG A 1 104 ? -2.074 1.278 14.177 1.00 94.88 104 ARG A C 1
ATOM 855 O O . ARG A 1 104 ? -2.473 2.428 14.015 1.00 94.88 104 ARG A O 1
ATOM 862 N N . GLN A 1 105 ? -1.960 0.422 13.163 1.00 96.94 105 GLN A N 1
ATOM 863 C CA . GLN A 1 105 ? -2.388 0.758 11.800 1.00 96.94 105 GLN A CA 1
ATOM 864 C C . GLN A 1 105 ? -3.901 0.993 11.748 1.00 96.94 105 GLN A C 1
ATOM 866 O O . GLN A 1 105 ? -4.342 2.014 11.220 1.00 96.94 105 GLN A O 1
ATOM 871 N N . TRP A 1 106 ? -4.688 0.122 12.381 1.00 96.38 106 TRP A N 1
ATOM 872 C CA . TRP A 1 106 ? -6.130 0.325 12.513 1.00 96.38 106 TRP A CA 1
ATOM 873 C C . TRP A 1 106 ? -6.485 1.609 13.260 1.00 96.38 106 TRP A C 1
ATOM 875 O O . TRP A 1 106 ? -7.355 2.349 12.802 1.00 96.38 106 TRP A O 1
ATOM 885 N N . LEU A 1 107 ? -5.776 1.929 14.346 1.00 94.50 107 LEU A N 1
ATOM 886 C CA . LEU A 1 107 ? -5.965 3.182 15.077 1.00 94.50 107 LEU A CA 1
ATOM 887 C C . LEU A 1 107 ? -5.777 4.404 14.167 1.00 94.50 107 LEU A C 1
ATOM 889 O O . LEU A 1 107 ? -6.615 5.305 14.175 1.00 94.50 107 LEU A O 1
ATOM 893 N N . TYR A 1 108 ? -4.719 4.431 13.348 1.00 94.38 108 TYR A N 1
ATOM 894 C CA . TYR A 1 108 ? -4.501 5.526 12.396 1.00 94.38 108 TYR A CA 1
ATOM 895 C C . TYR A 1 108 ? -5.584 5.596 11.313 1.00 94.38 108 TYR A C 1
ATOM 897 O O . TYR A 1 108 ? -6.046 6.694 10.996 1.00 94.38 108 TYR A O 1
ATOM 905 N N . ILE A 1 109 ? -6.001 4.450 10.763 1.00 94.81 109 ILE A N 1
ATOM 906 C CA . ILE A 1 109 ? -7.069 4.395 9.754 1.00 94.81 109 ILE A CA 1
ATOM 907 C C . ILE A 1 109 ? -8.372 4.938 10.338 1.00 94.81 109 ILE A C 1
ATOM 909 O O . ILE A 1 109 ? -8.975 5.816 9.731 1.00 94.81 109 ILE A O 1
ATOM 913 N N . ILE A 1 110 ? -8.790 4.467 11.515 1.00 93.62 110 ILE A N 1
ATOM 914 C CA . ILE A 1 110 ? -10.060 4.867 12.138 1.00 93.62 110 ILE A CA 1
ATOM 915 C C . ILE A 1 110 ? -10.027 6.328 12.574 1.00 93.62 110 ILE A C 1
ATOM 917 O O . ILE A 1 110 ? -11.008 7.040 12.379 1.00 93.62 110 ILE A O 1
ATOM 921 N N . ALA A 1 111 ? -8.903 6.799 13.122 1.00 91.56 111 ALA A N 1
ATOM 922 C CA . ALA A 1 111 ? -8.762 8.203 13.490 1.00 91.56 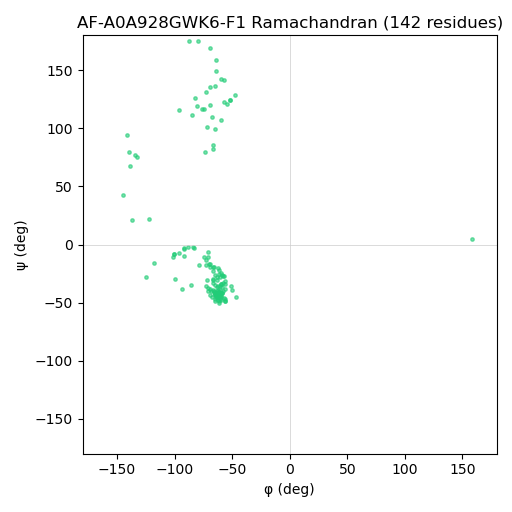111 ALA A CA 1
ATOM 923 C C . ALA A 1 111 ? -8.941 9.125 12.275 1.00 91.56 111 ALA A C 1
ATOM 925 O O . ALA A 1 111 ? -9.487 10.212 12.414 1.00 91.56 111 ALA A O 1
ATOM 926 N N . LYS A 1 112 ? -8.511 8.700 11.080 1.00 91.38 112 LYS A N 1
ATOM 927 C CA . LYS A 1 112 ? -8.685 9.482 9.850 1.00 91.38 112 LYS A CA 1
ATOM 928 C C . LYS A 1 112 ? -10.037 9.249 9.164 1.00 91.38 112 LYS A C 1
ATOM 930 O O . LYS A 1 112 ? -10.593 10.180 8.586 1.00 91.38 112 LYS A O 1
ATOM 935 N N . TYR A 1 113 ? -10.555 8.026 9.231 1.00 91.94 113 TYR A N 1
ATOM 936 C CA . TYR A 1 113 ? -11.768 7.568 8.555 1.00 91.94 113 TYR A CA 1
ATOM 937 C C . TYR A 1 113 ? -12.662 6.767 9.517 1.00 91.94 113 TYR A C 1
ATOM 939 O O . TYR A 1 113 ? -12.713 5.532 9.440 1.00 91.94 113 TYR A O 1
ATOM 947 N N . PRO A 1 114 ? -13.402 7.446 10.416 1.00 89.62 114 PRO A N 1
ATOM 948 C CA . PRO A 1 114 ? -14.226 6.789 11.432 1.00 89.62 114 PRO A CA 1
ATOM 949 C C . PRO A 1 114 ? -15.269 5.809 10.873 1.00 89.62 114 PRO A C 1
ATOM 951 O O . PRO A 1 114 ? -15.620 4.834 11.534 1.00 89.62 114 PRO A O 1
ATOM 954 N N . GLN A 1 115 ? -15.734 6.009 9.635 1.00 88.94 115 GLN A N 1
ATOM 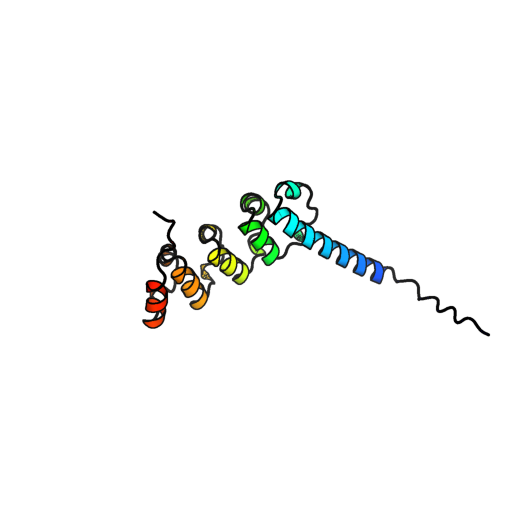955 C CA . GLN A 1 115 ? -16.676 5.113 8.956 1.00 88.94 115 GLN A CA 1
ATOM 956 C C . GLN A 1 115 ? -16.140 3.685 8.758 1.00 88.94 115 GLN A C 1
ATOM 958 O O . GLN A 1 115 ? -16.925 2.750 8.599 1.00 88.94 115 GLN A O 1
ATOM 963 N N . LEU A 1 116 ? -14.816 3.499 8.782 1.00 92.69 116 LEU A N 1
ATOM 964 C CA . LEU A 1 116 ? -14.183 2.187 8.642 1.00 92.69 116 LEU A CA 1
ATOM 965 C C . LEU A 1 116 ? -14.095 1.414 9.965 1.00 92.69 116 LEU A C 1
ATOM 967 O O . LEU A 1 116 ? -13.652 0.269 9.958 1.00 92.69 116 LEU A O 1
ATOM 971 N N . ALA A 1 117 ? -14.546 1.987 11.087 1.00 91.75 117 ALA A N 1
ATOM 972 C CA . ALA A 1 117 ? -14.503 1.331 12.395 1.00 91.75 117 ALA A CA 1
ATOM 973 C C . ALA A 1 117 ? -15.217 -0.031 12.408 1.00 91.75 117 ALA A C 1
ATOM 975 O O . ALA A 1 117 ? -14.748 -0.957 13.060 1.00 91.75 117 ALA A O 1
ATOM 976 N N . SER A 1 118 ? -16.296 -0.182 11.632 1.00 91.88 118 SER A N 1
ATOM 977 C CA . SER A 1 118 ? -17.032 -1.450 11.498 1.00 91.88 118 SER A CA 1
ATOM 978 C C . SER A 1 118 ? -16.205 -2.598 10.906 1.00 91.88 118 SER A C 1
ATOM 980 O O . SER A 1 118 ? -16.554 -3.756 11.112 1.00 91.88 118 SER A O 1
ATOM 982 N N . GLN A 1 119 ? -15.113 -2.284 10.206 1.00 93.56 119 GLN A N 1
ATOM 983 C CA . GLN A 1 119 ? -14.214 -3.260 9.588 1.00 93.56 119 GLN A CA 1
ATOM 984 C C . GLN A 1 119 ? -12.991 -3.575 10.458 1.00 93.56 119 GLN A C 1
ATOM 986 O O . GLN A 1 119 ? -12.208 -4.458 10.119 1.00 93.56 119 GLN A O 1
ATOM 991 N N . CYS A 1 120 ? -12.802 -2.854 11.565 1.00 93.62 120 CYS A N 1
ATOM 992 C CA . CYS A 1 120 ? -11.661 -3.045 12.446 1.00 93.62 120 CYS A CA 1
ATOM 993 C C . CYS A 1 120 ? -11.887 -4.249 13.379 1.00 93.62 120 CYS A C 1
ATOM 995 O O . CYS A 1 120 ? -12.801 -4.210 14.206 1.00 93.62 120 CYS A O 1
ATOM 997 N N . PRO A 1 121 ? -11.038 -5.292 13.320 1.00 94.06 121 PRO A N 1
ATOM 998 C CA . PRO A 1 121 ? -11.191 -6.493 14.141 1.00 94.06 121 PRO A CA 1
ATOM 999 C C . PRO A 1 121 ? -10.800 -6.292 15.614 1.00 94.06 121 PRO A C 1
ATOM 1001 O O . PRO A 1 121 ? -11.045 -7.178 16.424 1.00 94.06 121 PRO A O 1
ATOM 1004 N N . CYS A 1 122 ? -10.171 -5.164 15.961 1.00 92.75 122 CYS A N 1
ATOM 1005 C CA . CYS A 1 122 ? -9.670 -4.867 17.307 1.00 92.75 122 CYS A CA 1
ATOM 1006 C C . CYS A 1 122 ? -10.255 -3.571 17.892 1.00 92.75 122 CYS A C 1
ATOM 1008 O O . CYS A 1 122 ? -9.653 -2.964 18.775 1.00 92.75 122 CYS A O 1
ATOM 1010 N N . LEU A 1 123 ? -11.408 -3.112 17.391 1.00 91.25 123 LEU A N 1
ATOM 1011 C CA . LEU A 1 123 ? -12.034 -1.864 17.846 1.00 91.25 123 LEU A CA 1
ATOM 1012 C C . LEU A 1 123 ? -12.369 -1.891 19.349 1.00 91.25 123 LEU A C 1
ATOM 1014 O O . LEU A 1 123 ? -12.280 -0.874 20.031 1.00 91.25 123 LEU A O 1
ATOM 1018 N N . ASP A 1 124 ? -12.738 -3.061 19.864 1.00 91.56 124 ASP A N 1
ATOM 1019 C CA . ASP A 1 124 ? -13.053 -3.319 21.272 1.00 91.56 124 ASP A CA 1
ATOM 1020 C C . ASP A 1 124 ? -11.819 -3.340 22.188 1.00 91.56 124 ASP A C 1
ATOM 1022 O O . ASP A 1 124 ? -11.955 -3.263 23.408 1.00 91.56 124 ASP A O 1
ATOM 1026 N N . GLN A 1 125 ? -10.619 -3.410 21.609 1.00 93.94 125 GLN A N 1
ATOM 1027 C CA . GLN A 1 125 ? -9.348 -3.430 22.334 1.00 93.94 125 GLN A CA 1
ATOM 1028 C C . GLN A 1 125 ? -8.763 -2.029 22.535 1.00 93.94 125 GLN A C 1
ATOM 1030 O O . GLN A 1 125 ? -7.718 -1.898 23.171 1.00 93.94 125 GLN A O 1
ATOM 1035 N N . PHE A 1 126 ? -9.400 -0.989 21.990 1.00 92.44 126 PHE A N 1
ATOM 1036 C CA . PHE A 1 126 ? -8.898 0.379 22.086 1.00 92.44 126 PHE A CA 1
ATOM 1037 C C . PHE A 1 126 ? -9.077 0.932 23.499 1.00 92.44 126 PHE A C 1
ATOM 1039 O O . PHE A 1 126 ? -10.169 0.868 24.075 1.00 92.44 126 PHE A O 1
ATOM 1046 N N . ASP A 1 127 ? -8.008 1.508 24.045 1.00 93.12 127 ASP A N 1
ATOM 1047 C CA . ASP A 1 127 ? -8.046 2.136 25.363 1.00 93.12 127 ASP A CA 1
ATOM 1048 C C . ASP A 1 127 ? -8.669 3.547 25.329 1.00 93.12 127 ASP A C 1
ATOM 1050 O O . ASP A 1 127 ? -9.017 4.101 24.281 1.00 93.12 127 ASP A O 1
ATOM 1054 N N . LEU A 1 128 ? -8.833 4.155 26.507 1.00 90.38 128 LEU A N 1
ATOM 1055 C CA . LEU A 1 128 ? -9.423 5.488 26.623 1.00 90.38 128 LEU A CA 1
ATOM 1056 C C . LEU A 1 128 ? -8.614 6.566 25.876 1.00 90.38 128 LEU A C 1
ATOM 1058 O O . LEU A 1 128 ? -9.210 7.492 25.324 1.00 90.38 128 LEU A O 1
ATOM 1062 N N . GLU A 1 129 ? -7.282 6.481 25.850 1.00 89.88 129 GLU A N 1
ATOM 1063 C CA . GLU A 1 129 ? -6.444 7.458 25.147 1.00 89.88 129 GLU A CA 1
ATOM 1064 C C . GLU A 1 129 ? -6.571 7.317 23.629 1.00 89.88 129 GLU A C 1
ATOM 1066 O O . GLU A 1 129 ? -6.614 8.312 22.899 1.00 89.88 129 GLU A O 1
ATOM 1071 N N . GLU A 1 130 ? -6.639 6.086 23.138 1.00 92.50 130 GLU A N 1
ATOM 1072 C CA . GLU A 1 130 ? -6.857 5.758 21.734 1.00 92.50 130 GLU A CA 1
ATOM 1073 C C . GLU A 1 130 ? -8.229 6.244 21.260 1.00 92.50 130 GLU A C 1
ATOM 1075 O O . GLU A 1 130 ? -8.314 6.950 20.249 1.00 92.50 130 GLU A O 1
ATOM 1080 N N . TRP A 1 131 ? -9.281 6.011 22.046 1.00 88.88 131 TRP A N 1
ATOM 1081 C CA . TRP A 1 131 ? -10.606 6.577 21.781 1.00 88.88 131 TRP A CA 1
ATOM 1082 C C . TRP A 1 131 ? -10.608 8.105 21.771 1.00 88.88 131 TRP A C 1
ATOM 1084 O O . TRP A 1 131 ? -11.210 8.723 20.889 1.00 88.88 131 TRP A O 1
ATOM 1094 N N . GLN A 1 132 ? -9.894 8.744 22.700 1.00 87.56 132 GLN A N 1
ATOM 1095 C CA . GLN A 1 132 ? -9.756 10.200 22.701 1.00 87.56 132 GLN A CA 1
ATOM 1096 C C . GLN A 1 132 ? -9.053 10.723 21.444 1.00 87.56 132 GLN A C 1
ATOM 1098 O O . GLN A 1 132 ? -9.407 11.804 20.971 1.00 87.56 132 GLN A O 1
ATOM 1103 N N . ARG A 1 133 ? -8.069 9.995 20.898 1.00 84.25 133 ARG A N 1
ATOM 1104 C CA . ARG A 1 133 ? -7.420 10.3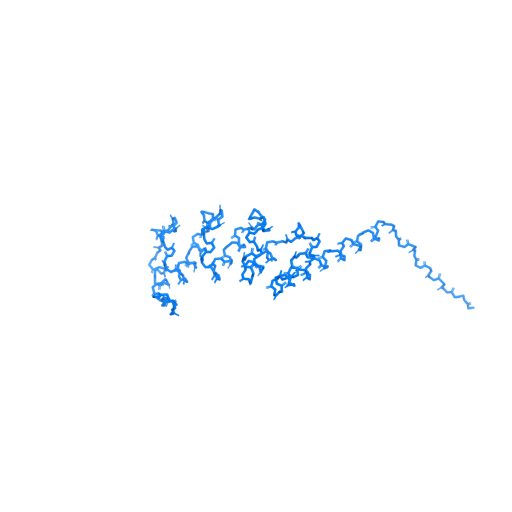72 19.631 1.00 84.25 133 ARG A CA 1
ATOM 1105 C C . ARG A 1 133 ? -8.413 10.322 18.474 1.00 84.25 133 ARG A C 1
ATOM 1107 O O . ARG A 1 133 ? -8.438 11.267 17.697 1.00 84.25 133 ARG A O 1
ATOM 1114 N N . ILE A 1 134 ? -9.251 9.288 18.401 1.00 84.56 134 ILE A N 1
ATOM 1115 C CA . ILE A 1 134 ? -10.246 9.116 17.329 1.00 84.56 134 ILE A CA 1
ATOM 1116 C C . ILE A 1 134 ? -11.309 10.217 17.374 1.00 84.56 134 ILE A C 1
ATOM 1118 O O . ILE A 1 134 ? -11.570 10.861 16.365 1.00 84.56 134 ILE A O 1
ATOM 1122 N N . ILE A 1 135 ? -11.887 10.481 18.550 1.00 79.94 135 ILE A N 1
ATOM 1123 C CA . ILE A 1 135 ? -12.991 11.447 18.711 1.00 79.94 135 ILE A CA 1
ATOM 1124 C C . ILE A 1 135 ? -12.536 12.890 18.441 1.00 79.94 135 ILE A C 1
ATOM 1126 O O . ILE A 1 135 ? -13.327 13.727 18.009 1.00 79.94 135 ILE A O 1
ATOM 1130 N N . LYS A 1 136 ? -11.259 13.204 18.696 1.00 76.75 136 LYS A N 1
ATOM 1131 C CA . LYS A 1 136 ? -10.701 14.545 18.465 1.00 76.75 136 LYS A CA 1
ATOM 1132 C C . LYS A 1 136 ? -10.502 14.879 16.990 1.00 76.75 136 LYS A C 1
ATOM 1134 O O . LYS A 1 136 ? -10.331 16.060 16.695 1.00 76.75 136 LYS A O 1
ATOM 1139 N N . VAL A 1 137 ? -10.490 13.897 16.089 1.00 66.12 137 VAL A N 1
ATOM 1140 C CA . VAL A 1 137 ? -10.389 14.161 14.651 1.00 66.12 137 VAL A CA 1
ATOM 1141 C C . VAL A 1 137 ? -11.798 14.435 14.122 1.00 66.12 137 VAL A C 1
ATOM 1143 O O . VAL A 1 137 ? -12.628 13.526 14.109 1.00 66.12 137 VAL A O 1
ATOM 1146 N N . PRO A 1 138 ? -12.116 15.675 13.702 1.00 60.66 138 PRO A N 1
ATOM 1147 C CA . PRO A 1 138 ? -13.402 15.953 13.081 1.00 60.66 138 PRO A CA 1
ATOM 1148 C C . PRO A 1 138 ? -13.540 15.091 11.820 1.00 60.66 138 PRO A C 1
ATOM 1150 O O . PRO A 1 138 ? -12.548 14.944 11.097 1.00 60.66 138 PRO A O 1
ATOM 1153 N N . PRO A 1 139 ? -14.738 14.568 11.500 1.00 57.69 139 PRO A N 1
ATOM 1154 C CA . PRO A 1 139 ? -14.975 13.960 10.198 1.00 57.69 139 PRO A CA 1
ATOM 1155 C C . PRO A 1 139 ? -14.541 14.964 9.129 1.00 57.69 139 PRO A C 1
ATOM 1157 O O . PRO A 1 139 ? -14.967 16.121 9.169 1.00 57.69 139 PRO A O 1
ATOM 1160 N N . ALA A 1 140 ? -13.644 14.567 8.224 1.00 58.22 140 ALA A N 1
ATOM 1161 C CA . ALA A 1 140 ? -13.167 15.466 7.183 1.00 58.22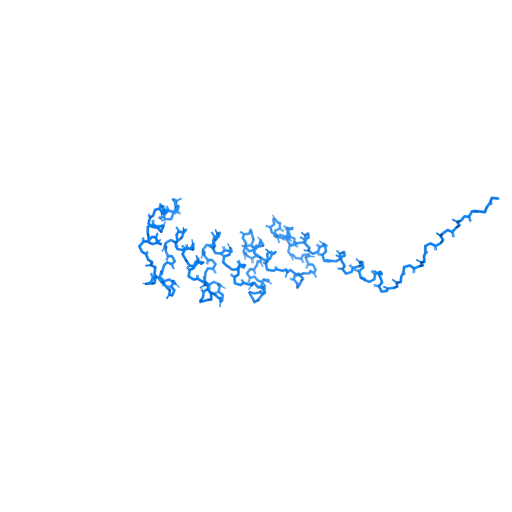 140 ALA A CA 1
ATOM 1162 C C . ALA A 1 140 ? -14.376 16.025 6.412 1.00 58.22 140 ALA A C 1
ATOM 1164 O O . ALA A 1 140 ? -15.189 15.268 5.880 1.00 58.22 140 ALA A O 1
ATOM 1165 N N . ALA A 1 141 ? -14.523 17.354 6.411 1.00 44.06 141 ALA A N 1
ATOM 1166 C CA . ALA A 1 141 ? -15.626 18.052 5.766 1.00 44.06 141 ALA A CA 1
ATOM 1167 C C . ALA A 1 141 ? -15.636 17.727 4.263 1.00 44.06 141 ALA A C 1
ATOM 1169 O O . ALA A 1 141 ? -14.765 18.171 3.519 1.00 44.06 141 ALA A O 1
ATOM 1170 N N . GLY A 1 142 ? -16.602 16.915 3.836 1.00 48.38 142 GLY A N 1
ATOM 1171 C CA . GLY A 1 142 ? -16.730 16.463 2.448 1.00 48.38 142 GLY A CA 1
ATOM 1172 C C . GLY A 1 142 ? -17.532 15.176 2.247 1.00 48.38 142 GLY A C 1
ATOM 1173 O O . GLY A 1 142 ? -17.586 14.679 1.129 1.00 48.38 142 GLY A O 1
ATOM 1174 N N . GLN A 1 143 ? -18.131 14.611 3.298 1.00 51.12 143 GLN A N 1
ATOM 1175 C CA . GLN A 1 143 ? -18.911 13.373 3.216 1.00 51.12 143 GLN A CA 1
ATOM 1176 C C . GLN A 1 143 ? -20.252 13.550 3.948 1.00 51.12 143 GLN A C 1
ATOM 1178 O O . GLN A 1 143 ? -20.423 13.080 5.071 1.00 51.12 143 GLN A O 1
ATOM 1183 N N . LEU A 1 144 ? -21.171 14.282 3.311 1.00 35.31 144 LEU A N 1
ATOM 1184 C CA . LEU A 1 144 ? -22.622 14.209 3.515 1.00 35.31 144 LEU A CA 1
ATOM 1185 C C . LEU A 1 144 ? -23.282 14.041 2.147 1.00 35.31 144 LEU A C 1
ATOM 1187 O O . LEU A 1 144 ? -22.828 14.739 1.212 1.00 35.31 144 LEU A O 1
#

Radius of gyration: 22.91 Å; Cα contacts (8 Å, |Δi|>4): 113; chains: 1; bounding box: 82×28×51 Å

Mean predicted aligned error: 7.54 Å

pLDDT: mean 88.46, std 14.0, range [35.31, 98.12]

Solvent-accessible surface area (backbone atoms only — not comparable to full-atom values): 8812 Å² total; per-residue (Å²): 136,81,82,84,77,78,71,73,74,81,78,48,72,70,56,54,50,52,52,51,55,52,51,55,54,54,53,41,57,50,46,40,53,44,28,26,78,38,62,81,51,53,83,72,57,90,45,77,89,72,60,52,31,67,49,48,44,50,21,38,76,61,29,46,73,64,32,74,80,67,59,64,72,84,61,41,47,70,64,42,51,49,55,43,38,68,75,42,62,79,50,56,86,74,50,92,51,69,90,72,55,49,74,68,55,49,50,55,41,29,32,71,39,62,86,50,46,88,75,45,94,58,63,89,72,58,50,74,68,56,50,52,54,31,70,70,40,72,79,68,92,85,82,129

Foldseek 3Di:
DDPPPPPPPPQDPVNVVVVVVVVVLVVLVVLLVCCLAPVVSLVVRPPLVSDALQSLLSNCLRPVVSSVPRPPLVRHDPVSVLVSCLRPVVCVVVNPCPVVDDPVSVLSNCLQPVVCCVVDPCNVVDDPVSVVSSVPRPHPPDDD

Sequence (144 aa):
MAENNVKNPPVSKSELLKKLTQLENEICQIWSHLIAFYPESASDCPCWDKFNGAQWVDIMLNNPEVAAHRCPREKLSVDDWFYLLLLQPYFLKDCPCWDKFSHRQWLYIIAKYPQLASQCPCLDQFDLEEWQRIIKVPPAAGQL

Secondary structure (DSSP, 8-state):
-------PPPPPHHHHHHHHHHHHHHHHHHHHHHHHH-GGGGGG-S-GGG--HHHHHHHHHH-HHHHHHH--GGGS-HHHHHHHHHH-GGGGGG-TTGGG--HHHHHHHHHH-GGGGGG-TTGGG--HHHHHHHHTSPPPS---